Protein AF-A0A9E5D2V6-F1 (afdb_monomer_lite)

pLDDT: mean 88.29, std 14.77, range [40.38, 97.5]

Foldseek 3Di:
DDDDPDPAQDQLVCCCCPVVVDDDDPVLCVQSNCVVVDPDDDDDDDPPRCPVVSVVSNQVSQVVRDPPDDDDDDDPDPVSD

Secondary structure (DSSP, 8-state):
------SSPPPHHHIIIIIS--PPPHHHHHHHHHHHH-S-------TTS-HHHHHHHHHHHHHHHSSS-------SSGGG-

Radius of gyration: 13.44 Å; chains: 1; bounding box: 33×27×33 Å

Sequence (81 aa):
MPETSASGSLEPLHFAREILNVQLWSKQEEVLSALTHNRRVAVKSGNGLGKGFSAAVAVLWFLYCHDPAVVLSTAPTFRQV

Structure (mmCIF, N/CA/C/O backbone):
data_AF-A0A9E5D2V6-F1
#
_entry.id   AF-A0A9E5D2V6-F1
#
loop_
_atom_site.group_PDB
_atom_site.id
_atom_site.type_symbol
_atom_site.label_atom_id
_atom_site.label_alt_id
_atom_site.label_comp_id
_atom_site.label_asym_id
_atom_site.label_entity_id
_atom_site.label_seq_id
_atom_site.pdbx_PDB_ins_code
_atom_site.Cartn_x
_atom_site.Cartn_y
_atom_site.Cartn_z
_atom_site.occupancy
_atom_site.B_iso_or_equiv
_atom_site.auth_seq_id
_atom_site.auth_comp_id
_atom_site.auth_asym_id
_atom_site.auth_atom_id
_atom_site.pdbx_PDB_model_num
ATOM 1 N N . MET A 1 1 ? -16.126 -13.800 13.610 1.00 44.97 1 MET A N 1
ATOM 2 C CA . MET A 1 1 ? -15.667 -12.656 12.794 1.00 44.97 1 MET A CA 1
ATOM 3 C C . MET A 1 1 ? -15.985 -11.418 13.607 1.00 44.97 1 MET A C 1
ATOM 5 O O . MET A 1 1 ? -17.105 -11.374 14.098 1.00 44.97 1 MET A O 1
ATOM 9 N N . PRO A 1 2 ? -15.034 -10.515 13.894 1.00 40.38 2 PRO A N 1
ATOM 10 C CA . PRO A 1 2 ? -15.365 -9.342 14.686 1.00 40.38 2 PRO A CA 1
ATOM 11 C C . PRO A 1 2 ? -16.331 -8.477 13.876 1.00 40.38 2 PRO A C 1
ATOM 13 O O . PRO A 1 2 ? -16.139 -8.255 12.683 1.00 40.38 2 PRO A O 1
ATOM 16 N N . GLU A 1 3 ? -17.406 -8.068 14.531 1.00 48.50 3 GLU A N 1
ATOM 17 C CA . GLU A 1 3 ? -18.483 -7.279 13.954 1.00 48.50 3 GLU A CA 1
ATOM 18 C C . GLU A 1 3 ? -18.009 -5.827 13.839 1.00 48.50 3 GLU A C 1
ATOM 20 O O . GLU A 1 3 ? -17.980 -5.087 14.822 1.00 48.50 3 GLU A O 1
ATOM 25 N N . THR A 1 4 ? -17.571 -5.409 12.650 1.00 52.25 4 THR A N 1
ATOM 26 C CA . THR A 1 4 ? -17.177 -4.015 12.407 1.00 52.25 4 THR A CA 1
ATOM 27 C C . THR A 1 4 ? -18.404 -3.196 12.021 1.00 52.25 4 THR A C 1
ATOM 29 O O . THR A 1 4 ? -18.673 -2.932 10.855 1.00 52.25 4 THR A O 1
ATOM 32 N N . SER A 1 5 ? -19.150 -2.773 13.040 1.00 46.69 5 SER A N 1
ATOM 33 C CA . SER A 1 5 ? -20.066 -1.639 12.932 1.00 46.69 5 SER A CA 1
ATOM 34 C C . SER A 1 5 ? -19.256 -0.338 12.967 1.00 46.69 5 SER A C 1
ATOM 36 O O . SER A 1 5 ? -18.942 0.164 14.042 1.00 46.69 5 SER A O 1
ATOM 38 N N . ALA A 1 6 ? -18.906 0.211 11.800 1.00 42.75 6 ALA A N 1
ATOM 39 C CA . ALA A 1 6 ? -18.545 1.622 11.639 1.00 42.75 6 ALA A CA 1
ATOM 40 C C . ALA A 1 6 ? -18.775 2.061 10.182 1.00 42.75 6 ALA A C 1
ATOM 42 O O . ALA A 1 6 ? -18.105 1.614 9.258 1.00 42.75 6 ALA A O 1
ATOM 43 N N . SER A 1 7 ? -19.758 2.941 9.999 1.00 49.28 7 SER A N 1
ATOM 44 C CA . SER A 1 7 ? -20.292 3.455 8.730 1.00 49.28 7 SER A CA 1
ATOM 45 C C . SER A 1 7 ? -19.362 4.459 8.013 1.00 49.28 7 SER A C 1
ATOM 47 O O . SER A 1 7 ? -19.791 5.542 7.611 1.00 49.28 7 SER A O 1
ATOM 49 N N . GLY A 1 8 ? -18.090 4.120 7.822 1.00 59.25 8 GLY A N 1
ATOM 50 C CA . GLY A 1 8 ? -17.168 4.904 7.002 1.00 59.25 8 GLY A CA 1
ATOM 51 C C . GLY A 1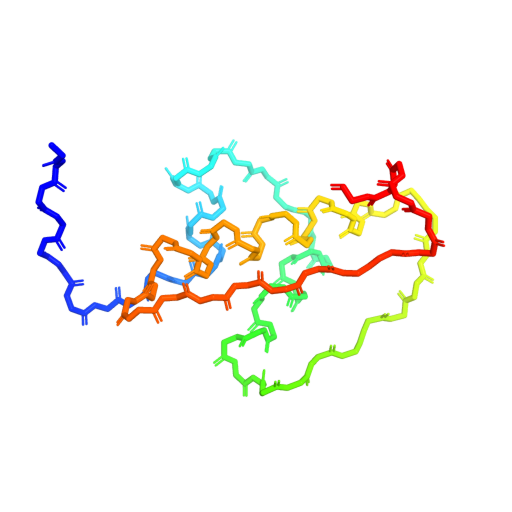 8 ? -15.994 4.049 6.554 1.00 59.25 8 GLY A C 1
ATOM 52 O O . GLY A 1 8 ? -15.309 3.463 7.390 1.00 59.25 8 GLY A O 1
ATOM 53 N N . SER A 1 9 ? -15.764 3.960 5.244 1.00 73.06 9 SER A N 1
ATOM 54 C CA . SER A 1 9 ? -14.556 3.330 4.709 1.00 73.06 9 SER A CA 1
ATOM 55 C C . SER A 1 9 ? -13.338 4.043 5.297 1.00 73.06 9 SER A C 1
ATOM 57 O O . SER A 1 9 ? -13.233 5.264 5.176 1.00 73.06 9 SER A O 1
ATOM 59 N N . LEU A 1 10 ? -12.438 3.303 5.951 1.00 88.38 10 LEU A N 1
ATOM 60 C CA . LEU A 1 10 ? -11.178 3.870 6.437 1.00 88.38 10 LEU A CA 1
ATOM 61 C C . LEU A 1 10 ? -10.422 4.486 5.260 1.00 88.38 10 LEU A C 1
ATOM 63 O O . LEU A 1 10 ? -10.447 3.931 4.170 1.00 88.38 10 LEU A O 1
ATOM 67 N N . GLU A 1 11 ? -9.720 5.596 5.461 1.00 93.75 11 GLU A N 1
ATOM 68 C CA . GLU A 1 11 ? -8.820 6.112 4.426 1.00 93.75 11 GLU A CA 1
ATOM 69 C C . GLU A 1 11 ? -7.681 5.104 4.169 1.00 93.75 11 GLU A C 1
ATOM 71 O O . GLU A 1 11 ? -7.171 4.501 5.122 1.00 93.75 11 GLU A O 1
ATOM 76 N N . PRO A 1 12 ? -7.211 4.931 2.920 1.00 96.12 12 PRO A N 1
ATOM 77 C CA . PRO A 1 12 ? -6.217 3.913 2.582 1.00 96.12 12 PRO A CA 1
ATOM 78 C C . PRO A 1 12 ? -4.891 4.101 3.329 1.00 96.12 12 PRO A C 1
ATOM 80 O O . PRO A 1 12 ? -4.231 3.119 3.662 1.00 96.12 12 PRO A O 1
ATOM 83 N N . LEU A 1 13 ? -4.509 5.344 3.646 1.00 96.81 13 LEU A N 1
ATOM 84 C CA . LEU A 1 13 ? -3.303 5.625 4.435 1.00 96.81 13 LEU A CA 1
ATOM 85 C C . LEU A 1 13 ? -3.458 5.198 5.898 1.00 96.81 13 LEU A C 1
ATOM 87 O O . LEU A 1 13 ? -2.529 4.644 6.483 1.00 96.81 13 LEU A O 1
ATOM 91 N N . HIS A 1 14 ? -4.646 5.410 6.470 1.00 96.19 14 HIS A N 1
ATOM 92 C CA . HIS A 1 14 ? -4.970 4.938 7.813 1.00 96.19 14 HIS A CA 1
ATOM 93 C C . HIS A 1 14 ? -4.957 3.408 7.836 1.00 96.19 14 HIS A C 1
ATOM 95 O O . HIS A 1 14 ? -4.312 2.814 8.694 1.00 96.19 14 HIS A O 1
ATOM 101 N N . PHE A 1 15 ? -5.590 2.762 6.853 1.00 96.81 15 PHE A N 1
ATOM 102 C CA . PHE A 1 15 ? -5.592 1.306 6.725 1.00 96.81 15 PHE A CA 1
ATOM 103 C C . PHE A 1 15 ? -4.171 0.733 6.617 1.00 96.81 15 PHE A C 1
ATOM 105 O O . PHE A 1 15 ? -3.821 -0.210 7.327 1.00 96.81 15 PHE A O 1
ATOM 112 N N . ALA A 1 16 ? -3.318 1.331 5.783 1.00 97.31 16 ALA A N 1
ATOM 113 C CA . ALA A 1 16 ? -1.927 0.912 5.641 1.00 97.31 16 ALA A CA 1
ATOM 114 C C . ALA A 1 16 ? -1.164 0.980 6.975 1.00 97.31 16 ALA A C 1
ATOM 116 O O . ALA A 1 16 ? -0.461 0.038 7.343 1.00 97.31 16 ALA A O 1
ATOM 117 N N . ARG A 1 17 ? -1.333 2.073 7.720 1.00 97.19 17 ARG A N 1
ATOM 118 C CA . ARG A 1 17 ? -0.611 2.310 8.969 1.00 97.19 17 ARG A CA 1
ATOM 119 C C . ARG A 1 17 ? -1.143 1.482 10.136 1.00 97.19 17 ARG A C 1
ATOM 121 O O . ARG A 1 17 ? -0.358 0.841 10.818 1.00 97.19 17 ARG A O 1
ATOM 128 N N . GLU A 1 18 ? -2.448 1.503 10.374 1.00 96.00 18 GLU A N 1
ATOM 129 C CA . GLU A 1 18 ? -3.036 0.969 11.609 1.00 96.00 18 GLU A CA 1
ATOM 130 C C . GLU A 1 18 ? -3.498 -0.487 11.462 1.00 96.00 1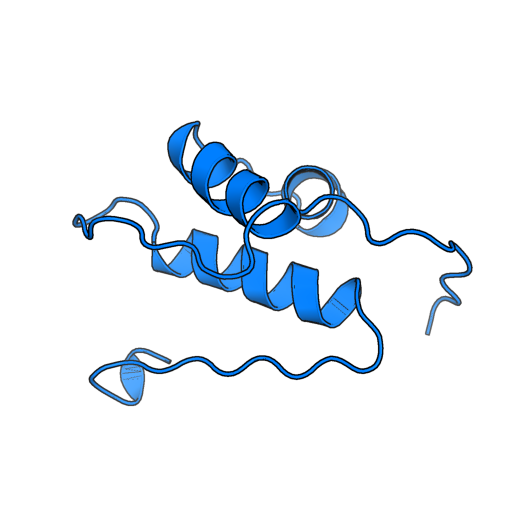8 GLU A C 1
ATOM 132 O O . GLU A 1 18 ? -3.505 -1.228 12.440 1.00 96.00 18 GLU A O 1
ATOM 137 N N . ILE A 1 19 ? -3.856 -0.924 10.246 1.00 96.06 19 ILE A N 1
ATOM 138 C CA . ILE A 1 19 ? -4.331 -2.296 10.000 1.00 96.06 19 ILE A CA 1
ATOM 139 C C . ILE A 1 19 ? -3.211 -3.177 9.452 1.00 96.06 19 ILE A C 1
ATOM 141 O O . ILE A 1 19 ? -2.977 -4.269 9.964 1.00 96.06 19 ILE A O 1
ATOM 145 N N . LEU A 1 20 ? -2.498 -2.714 8.421 1.00 96.75 20 LEU A N 1
ATOM 146 C CA . LEU A 1 20 ? -1.397 -3.485 7.831 1.00 96.75 20 LEU A CA 1
ATOM 147 C C . LEU A 1 20 ? -0.060 -3.283 8.557 1.00 96.75 20 LEU A C 1
ATOM 149 O O . LEU A 1 20 ? 0.868 -4.056 8.323 1.00 96.75 20 LEU A O 1
ATOM 153 N N . ASN A 1 21 ? 0.048 -2.271 9.427 1.00 97.50 21 ASN A N 1
ATOM 154 C CA . ASN A 1 21 ? 1.284 -1.896 10.119 1.00 97.50 21 ASN A CA 1
ATOM 155 C C . ASN A 1 21 ? 2.473 -1.691 9.161 1.00 97.50 21 ASN A C 1
ATOM 157 O O . ASN A 1 21 ? 3.589 -2.154 9.409 1.00 97.50 21 ASN A O 1
ATOM 161 N N . VAL A 1 22 ? 2.233 -1.010 8.035 1.00 96.88 22 VAL A N 1
ATOM 162 C CA . VAL A 1 22 ? 3.267 -0.712 7.038 1.00 96.88 22 VAL A CA 1
ATOM 163 C C . VAL A 1 22 ? 3.584 0.776 6.964 1.00 96.88 22 VAL A C 1
ATOM 165 O O . VAL A 1 22 ? 2.720 1.631 7.143 1.00 96.88 22 VAL A O 1
ATOM 168 N N . GLN A 1 23 ? 4.846 1.082 6.662 1.00 95.81 23 GLN A N 1
ATOM 169 C CA . GLN A 1 23 ? 5.312 2.442 6.406 1.00 95.81 23 GLN A CA 1
ATOM 170 C C . GLN A 1 23 ? 5.396 2.671 4.899 1.00 95.81 23 GLN A C 1
ATOM 172 O O . GLN A 1 23 ? 6.088 1.944 4.184 1.00 95.81 23 GLN A O 1
ATOM 177 N N . LEU A 1 24 ? 4.676 3.681 4.426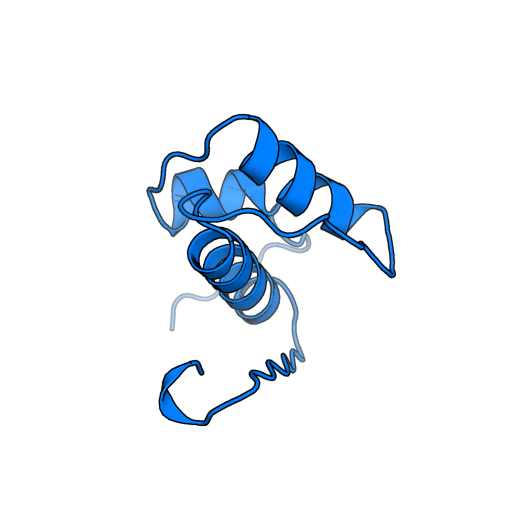 1.00 97.19 24 LEU A N 1
ATOM 178 C CA . LEU A 1 24 ? 4.687 4.113 3.037 1.00 97.19 24 LEU A CA 1
ATOM 179 C C . LEU A 1 24 ? 5.660 5.279 2.898 1.00 97.19 24 LEU A C 1
ATOM 181 O O . LEU A 1 24 ? 5.781 6.109 3.794 1.00 97.19 24 LEU A O 1
ATOM 185 N N . TRP A 1 25 ? 6.357 5.361 1.770 1.00 96.81 25 TRP A N 1
ATOM 186 C CA . TRP A 1 25 ? 7.080 6.589 1.437 1.00 96.81 25 TRP A CA 1
ATOM 187 C C . TRP A 1 25 ? 6.171 7.546 0.663 1.00 96.81 25 TRP A C 1
ATOM 189 O O . TRP A 1 25 ? 5.148 7.144 0.105 1.00 96.81 25 TRP A O 1
ATOM 199 N N . SER A 1 26 ? 6.581 8.811 0.576 1.00 96.81 26 SER A N 1
ATOM 200 C CA . SER A 1 26 ? 5.749 9.927 0.101 1.00 96.81 26 SER A CA 1
ATOM 201 C C . SER A 1 26 ? 5.000 9.676 -1.213 1.00 96.81 26 SER A C 1
ATOM 203 O O . SER A 1 26 ? 3.826 10.016 -1.329 1.00 96.81 26 SER A O 1
ATOM 205 N N . LYS A 1 27 ? 5.623 9.037 -2.213 1.00 95.25 27 LYS A N 1
ATOM 206 C CA . LYS A 1 27 ? 4.925 8.741 -3.476 1.00 95.25 27 LYS A CA 1
ATOM 207 C C . LYS A 1 27 ? 3.916 7.606 -3.378 1.00 95.25 27 LYS A C 1
ATOM 209 O O . LYS A 1 27 ? 2.949 7.617 -4.128 1.00 95.25 27 LYS A O 1
ATOM 214 N N . GLN A 1 28 ? 4.105 6.634 -2.492 1.00 96.75 28 GLN A N 1
ATOM 215 C CA . GLN A 1 28 ? 3.088 5.601 -2.278 1.00 96.75 28 GLN A CA 1
ATOM 216 C C . GLN A 1 28 ? 1.870 6.185 -1.570 1.00 96.75 28 GLN A C 1
ATOM 218 O O . GLN A 1 28 ? 0.748 5.826 -1.920 1.00 96.75 28 GLN A O 1
ATOM 223 N N . GLU A 1 29 ? 2.086 7.115 -0.636 1.00 97.50 29 GLU A N 1
ATOM 224 C CA . GLU A 1 29 ? 1.004 7.861 0.006 1.00 97.50 29 GLU A CA 1
ATOM 225 C C . GLU A 1 29 ? 0.221 8.697 -1.011 1.00 97.50 29 GLU A C 1
ATOM 227 O O . GLU A 1 29 ? -1.005 8.637 -1.040 1.00 97.50 29 GLU A O 1
ATOM 232 N N . GLU A 1 30 ? 0.917 9.407 -1.904 1.00 96.81 30 GLU A N 1
ATOM 233 C CA . GLU A 1 30 ? 0.297 10.177 -2.992 1.00 96.81 30 GLU A CA 1
ATOM 234 C C . GLU A 1 30 ? -0.557 9.287 -3.905 1.00 96.81 30 GLU A C 1
ATOM 236 O O . GLU A 1 30 ? -1.694 9.633 -4.223 1.00 96.81 30 GLU A O 1
ATOM 241 N N . VAL A 1 31 ? -0.043 8.112 -4.285 1.00 96.31 31 VAL A N 1
ATOM 242 C CA . VAL A 1 31 ? -0.782 7.150 -5.114 1.00 96.31 31 VAL A CA 1
ATOM 243 C C . VAL A 1 31 ? -2.036 6.646 -4.403 1.00 96.31 31 VAL A C 1
ATO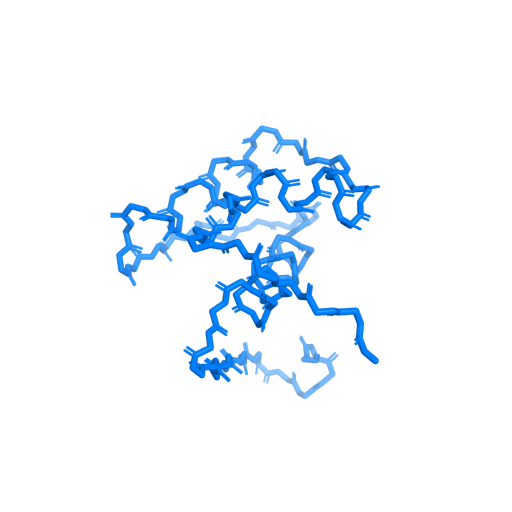M 245 O O . VAL A 1 31 ? -3.096 6.610 -5.021 1.00 96.31 31 VAL A O 1
ATOM 248 N N . LEU A 1 32 ? -1.934 6.261 -3.129 1.00 96.88 32 LEU A N 1
ATOM 249 C CA . LEU A 1 32 ? -3.061 5.711 -2.373 1.00 96.88 32 LEU A CA 1
ATOM 250 C C . LEU A 1 32 ? -4.115 6.776 -2.046 1.00 96.88 32 LEU A C 1
ATOM 252 O O . LEU A 1 32 ? -5.302 6.517 -2.209 1.00 96.88 32 LEU A O 1
ATOM 256 N N . SER A 1 33 ? -3.701 7.985 -1.668 1.00 96.69 33 SER A N 1
ATOM 257 C CA . SER A 1 33 ? -4.606 9.117 -1.420 1.00 96.69 33 SER A CA 1
ATOM 258 C C . SER A 1 33 ? -5.336 9.572 -2.691 1.00 96.69 33 SER A C 1
ATOM 260 O O . SER A 1 33 ? -6.501 9.973 -2.656 1.00 96.69 33 SER A O 1
ATOM 262 N N . ALA A 1 34 ? -4.705 9.439 -3.863 1.00 97.00 34 ALA A N 1
ATOM 263 C CA . ALA A 1 34 ? -5.375 9.729 -5.126 1.00 97.00 34 ALA A CA 1
ATOM 264 C C . ALA A 1 34 ? -6.569 8.792 -5.399 1.00 97.00 34 ALA A C 1
ATOM 266 O O . ALA A 1 34 ? -7.499 9.207 -6.093 1.00 97.00 34 ALA A O 1
ATOM 267 N N . LEU A 1 35 ? -6.580 7.565 -4.859 1.00 95.44 35 LEU A N 1
ATOM 268 C CA . LEU A 1 35 ? -7.652 6.588 -5.096 1.00 95.44 35 LEU A CA 1
ATOM 269 C C . LEU A 1 35 ? -8.993 6.999 -4.476 1.00 95.44 35 LEU A C 1
ATOM 271 O O . LEU A 1 35 ? -10.032 6.634 -5.018 1.00 95.44 35 LEU A O 1
ATOM 275 N N . THR A 1 36 ? -8.994 7.765 -3.382 1.00 93.12 36 THR A N 1
ATOM 276 C CA . THR A 1 36 ? -10.240 8.164 -2.702 1.00 93.12 36 THR A CA 1
ATOM 277 C C . THR A 1 36 ? -10.987 9.276 -3.432 1.00 93.12 36 THR A C 1
ATOM 279 O O . THR A 1 36 ? -12.207 9.375 -3.337 1.00 93.12 36 THR A O 1
ATOM 282 N N . HIS A 1 37 ? -10.274 10.066 -4.238 1.00 93.06 37 HIS A N 1
ATOM 283 C CA . HIS A 1 37 ? -10.827 11.230 -4.936 1.00 93.06 37 HIS A CA 1
ATOM 284 C C . HIS A 1 37 ? -10.992 11.018 -6.447 1.00 93.06 37 HIS A C 1
ATOM 286 O O . HIS A 1 37 ? -11.663 11.805 -7.113 1.00 9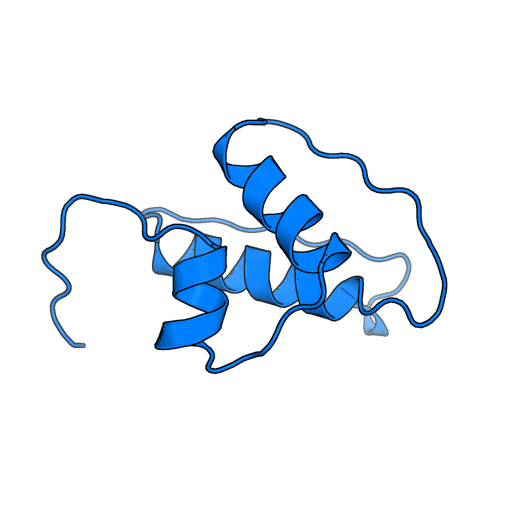3.06 37 HIS A O 1
ATOM 292 N N . ASN A 1 38 ? -10.375 9.976 -7.016 1.00 96.06 38 ASN A N 1
ATOM 293 C CA . ASN A 1 38 ? -10.331 9.764 -8.459 1.00 96.06 38 ASN A CA 1
ATOM 294 C C . ASN A 1 38 ? -10.828 8.371 -8.834 1.00 96.06 38 ASN A C 1
ATOM 296 O O . ASN A 1 38 ? -10.257 7.359 -8.441 1.00 96.06 38 ASN A O 1
ATOM 300 N N . ARG A 1 39 ? -11.812 8.311 -9.739 1.00 94.62 39 ARG A N 1
ATOM 301 C CA . ARG A 1 39 ? -12.289 7.041 -10.315 1.00 94.62 39 ARG A CA 1
ATOM 302 C C . ARG A 1 39 ? -11.200 6.291 -11.097 1.00 94.62 39 ARG A C 1
ATOM 304 O O . ARG A 1 39 ? -11.294 5.080 -11.277 1.00 94.62 39 ARG A O 1
ATOM 311 N N . ARG A 1 40 ? -10.215 7.010 -11.644 1.00 96.25 40 ARG A N 1
ATOM 312 C CA . ARG A 1 40 ? -9.102 6.455 -12.425 1.00 96.25 40 ARG A CA 1
ATOM 313 C C . ARG A 1 40 ? -7.816 7.173 -12.045 1.00 96.25 40 ARG A C 1
ATOM 315 O O . ARG A 1 40 ? -7.748 8.392 -12.156 1.00 96.25 40 ARG A O 1
ATOM 322 N N . VAL A 1 41 ? -6.799 6.407 -11.667 1.00 96.25 41 VAL A N 1
ATOM 323 C CA . VAL A 1 41 ? -5.460 6.910 -11.345 1.00 96.25 41 VAL A CA 1
ATOM 324 C C . VAL A 1 41 ? -4.455 6.211 -12.251 1.00 96.25 41 VAL A C 1
ATOM 326 O O . VAL A 1 41 ? -4.430 4.985 -12.329 1.00 96.25 41 VAL A O 1
ATOM 329 N N . ALA A 1 42 ? -3.632 6.991 -12.950 1.00 95.44 42 ALA A N 1
ATOM 330 C CA . ALA A 1 42 ? -2.540 6.485 -13.770 1.00 95.44 42 ALA A CA 1
ATOM 331 C C . ALA A 1 42 ? -1.209 6.940 -13.169 1.00 95.44 42 ALA A C 1
ATOM 333 O O . ALA A 1 42 ? -0.971 8.133 -12.999 1.00 95.44 42 ALA A O 1
ATOM 334 N N . VAL A 1 43 ? -0.335 5.983 -12.864 1.00 93.62 43 VAL A N 1
ATOM 335 C CA . VAL A 1 43 ? 0.975 6.242 -12.257 1.00 93.62 43 VAL A CA 1
ATOM 336 C C . VAL A 1 43 ? 2.055 5.800 -13.230 1.00 93.62 43 VAL A C 1
ATOM 338 O O . VAL A 1 43 ? 2.041 4.667 -13.714 1.00 93.62 43 VAL A O 1
ATOM 341 N N . LYS A 1 44 ? 3.017 6.681 -13.519 1.00 92.12 44 LYS A N 1
ATOM 342 C CA . LYS A 1 44 ? 4.154 6.334 -14.377 1.00 92.12 44 LYS A CA 1
ATOM 343 C C . LYS A 1 44 ? 4.971 5.206 -13.738 1.00 92.12 44 LYS A C 1
ATOM 345 O O . LYS A 1 44 ? 5.334 5.271 -12.566 1.00 92.12 44 LYS A O 1
ATOM 350 N N . SER A 1 45 ? 5.287 4.172 -14.515 1.00 82.19 45 SER A N 1
ATOM 351 C CA . SER A 1 45 ? 6.077 3.037 -14.035 1.00 82.19 45 SER A CA 1
ATOM 352 C C . SER A 1 45 ? 7.537 3.421 -13.760 1.00 82.19 45 SER A C 1
ATOM 354 O O . SER A 1 45 ? 8.139 4.157 -14.536 1.00 82.19 45 SER A O 1
ATOM 356 N N . GLY A 1 46 ? 8.136 2.837 -12.721 1.00 86.25 46 GLY A N 1
ATOM 357 C CA . GLY A 1 46 ? 9.576 2.891 -12.440 1.00 86.25 46 GLY A CA 1
ATOM 358 C C . GLY A 1 46 ? 10.046 1.671 -11.644 1.00 86.25 46 GLY A C 1
ATOM 359 O O . GLY A 1 46 ? 9.255 1.067 -10.918 1.00 86.25 46 GLY A O 1
ATOM 360 N N . ASN A 1 47 ? 11.299 1.251 -11.808 1.00 88.25 47 ASN A N 1
ATOM 361 C CA . ASN A 1 47 ? 11.830 0.016 -11.214 1.00 88.25 47 ASN A CA 1
ATOM 362 C C . ASN A 1 47 ? 12.225 0.213 -9.744 1.00 88.25 47 ASN A C 1
ATOM 364 O O . ASN A 1 47 ? 12.707 1.275 -9.378 1.00 88.25 47 ASN A O 1
ATOM 368 N N . GLY A 1 48 ? 11.986 -0.794 -8.898 1.00 88.31 48 GLY A N 1
ATOM 369 C CA . GLY A 1 48 ? 12.360 -0.750 -7.474 1.00 88.31 48 GLY A CA 1
ATOM 370 C C . GLY A 1 48 ? 11.517 0.169 -6.577 1.00 88.31 48 GLY A C 1
ATOM 371 O O . GLY A 1 48 ? 11.767 0.236 -5.385 1.00 88.31 48 GLY A O 1
ATOM 372 N N . LEU A 1 49 ? 10.485 0.836 -7.106 1.00 92.69 49 LEU A N 1
ATOM 373 C CA . LEU A 1 49 ? 9.702 1.844 -6.366 1.00 92.69 49 LEU A CA 1
ATOM 374 C C . LEU A 1 49 ? 8.576 1.281 -5.473 1.00 92.69 49 LEU A C 1
ATOM 376 O O . LEU A 1 49 ? 7.779 2.041 -4.930 1.00 92.69 49 LEU A O 1
ATOM 380 N N . GLY A 1 50 ? 8.447 -0.045 -5.371 1.00 91.75 50 GLY A N 1
ATOM 381 C CA . GLY A 1 50 ? 7.377 -0.670 -4.582 1.00 91.75 50 GLY A CA 1
ATOM 382 C C . GLY A 1 50 ? 5.980 -0.582 -5.212 1.00 91.75 50 GLY A C 1
ATOM 383 O O . GLY A 1 50 ? 4.988 -0.554 -4.495 1.00 91.75 50 GLY A O 1
ATOM 384 N N . LYS A 1 51 ? 5.873 -0.559 -6.549 1.00 92.38 51 LYS A N 1
ATOM 385 C CA . LYS A 1 51 ? 4.579 -0.460 -7.264 1.00 92.38 51 LYS A CA 1
ATOM 386 C C . LYS A 1 51 ? 3.608 -1.596 -6.920 1.00 92.38 51 LYS A C 1
ATOM 388 O O . LYS A 1 51 ? 2.435 -1.346 -6.675 1.00 92.38 51 LYS A O 1
ATOM 393 N N . GLY A 1 52 ? 4.114 -2.833 -6.891 1.00 93.06 52 GLY A N 1
ATOM 394 C CA . GLY A 1 52 ? 3.317 -4.004 -6.511 1.00 93.06 52 GLY A CA 1
ATOM 395 C C . GLY A 1 52 ? 2.871 -3.942 -5.052 1.00 93.06 52 GLY A C 1
ATOM 396 O O . GLY A 1 52 ? 1.737 -4.280 -4.745 1.00 93.06 52 GLY A O 1
ATOM 397 N N . PHE A 1 53 ? 3.725 -3.414 -4.173 1.00 95.19 53 PHE A N 1
ATOM 398 C CA . PHE A 1 53 ? 3.388 -3.209 -2.769 1.00 95.19 53 PHE A CA 1
ATOM 399 C C . PHE A 1 53 ? 2.246 -2.198 -2.594 1.00 95.19 53 PHE A C 1
ATOM 401 O O . PHE A 1 53 ? 1.259 -2.504 -1.933 1.00 95.19 53 PHE A O 1
ATOM 408 N N . SER A 1 54 ? 2.314 -1.038 -3.256 1.00 95.94 54 SER A N 1
ATOM 409 C CA . SER A 1 54 ? 1.211 -0.064 -3.244 1.00 95.94 54 SER A CA 1
ATOM 410 C C . SER A 1 54 ? -0.085 -0.642 -3.811 1.00 95.94 54 SER A C 1
ATOM 412 O O . SER A 1 54 ? -1.151 -0.394 -3.257 1.00 95.94 54 SER A O 1
ATOM 414 N N . ALA A 1 55 ? -0.001 -1.439 -4.882 1.00 95.25 55 ALA A N 1
ATOM 415 C CA . ALA A 1 55 ? -1.166 -2.123 -5.439 1.00 95.25 55 ALA A CA 1
ATOM 416 C C . ALA A 1 55 ? -1.770 -3.132 -4.447 1.00 95.25 55 ALA A C 1
ATOM 418 O O . ALA A 1 55 ? -2.986 -3.166 -4.292 1.00 95.25 55 ALA A O 1
ATOM 419 N N . ALA A 1 56 ? -0.944 -3.902 -3.732 1.00 96.12 56 ALA A N 1
ATOM 420 C CA . ALA A 1 56 ? -1.405 -4.847 -2.717 1.00 96.12 56 ALA A CA 1
ATOM 421 C C . ALA A 1 56 ? -2.115 -4.143 -1.549 1.00 96.12 56 ALA A C 1
ATOM 423 O O . ALA A 1 56 ? -3.196 -4.569 -1.148 1.00 96.12 56 ALA A O 1
ATOM 424 N N . VAL A 1 57 ? -1.557 -3.032 -1.051 1.00 97.31 57 VAL A N 1
ATOM 425 C CA . VAL A 1 57 ? -2.202 -2.207 -0.014 1.00 97.31 57 VAL A CA 1
ATOM 426 C C . VAL A 1 57 ? -3.558 -1.689 -0.497 1.00 97.31 57 VAL A C 1
ATOM 428 O O . VAL A 1 57 ? -4.541 -1.815 0.226 1.00 97.31 57 VAL A O 1
ATOM 431 N N . ALA A 1 58 ? -3.633 -1.170 -1.727 1.00 96.75 58 ALA A N 1
ATOM 432 C CA . ALA A 1 58 ? -4.883 -0.686 -2.313 1.00 96.75 58 ALA A CA 1
ATOM 433 C C . ALA A 1 58 ? -5.941 -1.793 -2.449 1.00 96.75 58 ALA A C 1
ATOM 435 O O . ALA A 1 58 ? -7.105 -1.574 -2.124 1.00 96.75 58 ALA A O 1
ATOM 436 N N . VAL A 1 59 ? -5.539 -2.984 -2.907 1.00 96.75 59 VAL A N 1
ATOM 437 C CA . VAL A 1 59 ? -6.429 -4.149 -3.044 1.00 96.75 59 VAL A CA 1
ATOM 438 C C . VAL A 1 59 ? -6.988 -4.564 -1.687 1.00 96.75 59 VAL A C 1
ATOM 440 O O . VAL A 1 59 ? -8.199 -4.724 -1.555 1.00 96.75 59 VAL A O 1
ATOM 443 N N . LEU A 1 60 ? -6.127 -4.717 -0.676 1.00 96.38 60 LEU A N 1
ATOM 444 C CA . LEU A 1 60 ? -6.549 -5.122 0.666 1.00 96.38 60 LEU A CA 1
ATOM 445 C C . LEU A 1 60 ? -7.463 -4.078 1.301 1.00 96.38 60 LEU A C 1
ATOM 447 O O . LEU A 1 60 ? -8.515 -4.433 1.822 1.00 96.38 60 LEU A O 1
ATOM 451 N N . TRP A 1 61 ? -7.102 -2.800 1.202 1.00 96.81 61 TRP A N 1
ATOM 452 C CA . TRP A 1 61 ? -7.951 -1.707 1.659 1.00 96.81 61 TRP A CA 1
ATOM 453 C C . TRP A 1 61 ? -9.342 -1.778 1.020 1.00 96.81 61 TRP A C 1
ATOM 455 O O . TRP A 1 61 ? -10.346 -1.757 1.729 1.00 96.81 61 TRP A O 1
ATOM 465 N N . PHE A 1 62 ? -9.412 -1.941 -0.305 1.00 95.69 62 PHE A N 1
ATOM 466 C CA . PHE A 1 62 ? -10.693 -1.970 -1.001 1.00 95.69 62 PHE A CA 1
ATOM 467 C C . PHE A 1 62 ? -11.557 -3.167 -0.573 1.00 95.69 62 PHE A C 1
ATOM 469 O O . PHE A 1 62 ? -12.747 -3.011 -0.322 1.00 95.69 62 PHE A O 1
ATOM 476 N N . LEU A 1 63 ? -10.955 -4.355 -0.451 1.00 95.19 63 LEU A N 1
ATOM 477 C CA . LEU A 1 63 ? -11.660 -5.574 -0.039 1.00 95.19 63 LEU A CA 1
ATOM 478 C C . LEU A 1 63 ? -12.186 -5.515 1.400 1.00 95.19 63 LEU A C 1
ATOM 480 O O . LEU A 1 63 ? -13.224 -6.103 1.681 1.00 95.19 63 LEU A O 1
ATOM 484 N N . TYR A 1 64 ? -11.472 -4.850 2.311 1.00 93.81 64 TYR A N 1
ATOM 485 C CA . TYR A 1 64 ? 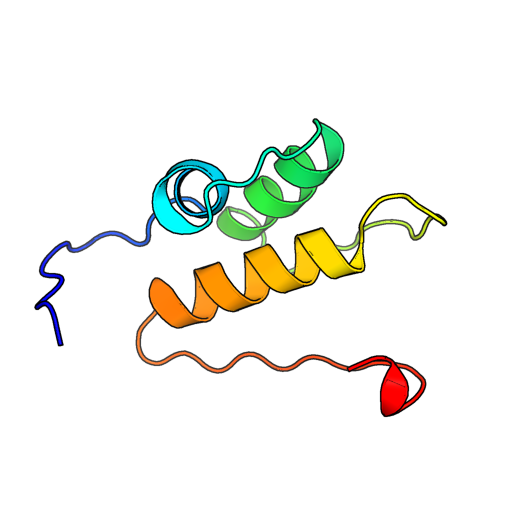-11.851 -4.787 3.726 1.00 93.81 64 TYR A CA 1
ATOM 486 C C . TYR A 1 64 ? -12.776 -3.613 4.059 1.00 93.81 64 TYR A C 1
ATOM 488 O O . TYR A 1 64 ? -13.510 -3.683 5.042 1.00 93.81 64 TYR A O 1
ATOM 496 N N . CYS A 1 65 ? -12.721 -2.524 3.291 1.00 93.75 65 CYS A N 1
ATOM 497 C CA . CYS A 1 65 ? -13.450 -1.292 3.601 1.00 93.75 65 CYS A CA 1
ATOM 498 C C . CYS A 1 65 ? -14.695 -1.059 2.735 1.00 93.75 65 CYS A C 1
ATOM 500 O O . CYS A 1 65 ? -15.426 -0.104 2.997 1.00 93.75 65 CYS A O 1
ATOM 502 N N . HIS A 1 66 ? -14.951 -1.903 1.732 1.00 90.88 66 HIS A N 1
ATOM 503 C CA . HIS A 1 66 ? -16.136 -1.818 0.881 1.00 90.88 66 HIS A CA 1
ATOM 504 C C . HIS A 1 66 ? -16.861 -3.165 0.848 1.00 90.88 66 HIS A C 1
ATOM 506 O O . HIS A 1 66 ? -16.235 -4.204 0.670 1.00 90.88 66 HIS A O 1
ATOM 512 N N . ASP A 1 67 ? -18.185 -3.140 0.983 1.00 90.69 67 ASP A N 1
ATOM 513 C CA . ASP A 1 67 ? -19.032 -4.327 0.869 1.00 90.69 67 ASP A CA 1
ATOM 514 C C . ASP A 1 67 ? -20.279 -4.002 0.023 1.00 90.69 67 ASP A C 1
ATOM 516 O O . ASP A 1 67 ? -20.963 -3.014 0.313 1.00 90.69 67 ASP A O 1
ATOM 520 N N . PRO A 1 68 ? -20.575 -4.772 -1.044 1.00 92.44 68 PRO A N 1
ATOM 521 C CA . PRO A 1 68 ? -19.759 -5.853 -1.605 1.00 92.44 68 PRO A CA 1
ATOM 522 C C . PRO A 1 68 ? -18.528 -5.324 -2.361 1.00 92.44 68 PRO A C 1
ATOM 524 O O . PRO A 1 68 ? -18.607 -4.319 -3.071 1.00 92.44 68 PRO A O 1
ATOM 527 N N . ALA A 1 69 ? -17.401 -6.038 -2.281 1.00 93.19 69 ALA A N 1
ATOM 528 C CA . ALA A 1 69 ? -16.178 -5.700 -3.011 1.00 93.19 69 ALA A CA 1
ATOM 529 C C . ALA A 1 69 ? -15.746 -6.789 -4.000 1.00 93.19 69 ALA A C 1
ATOM 531 O O . ALA A 1 69 ? -15.743 -7.981 -3.703 1.00 93.19 69 ALA A O 1
ATOM 532 N N . VAL A 1 70 ? -15.302 -6.348 -5.179 1.00 95.31 70 VAL A N 1
ATOM 533 C CA . VAL A 1 70 ? -14.590 -7.168 -6.165 1.00 95.31 70 VAL A CA 1
ATOM 534 C C . VAL A 1 70 ? -13.382 -6.375 -6.639 1.00 95.31 70 VAL A C 1
ATOM 536 O O . VAL A 1 70 ? -13.525 -5.239 -7.092 1.00 95.31 70 VAL A O 1
ATOM 539 N N . VAL A 1 71 ? -12.197 -6.979 -6.565 1.00 94.88 71 VAL A N 1
ATOM 540 C CA . VAL A 1 71 ? -10.953 -6.382 -7.062 1.00 94.88 71 VAL A CA 1
ATOM 541 C C . VAL A 1 71 ? -10.356 -7.287 -8.129 1.00 94.88 71 VAL A C 1
ATOM 543 O O . VAL A 1 71 ? -10.188 -8.484 -7.912 1.00 94.88 71 VAL A O 1
ATOM 546 N N . LEU A 1 72 ? -10.029 -6.705 -9.283 1.00 94.06 72 LEU A N 1
ATOM 547 C CA . LEU A 1 72 ? -9.393 -7.396 -10.399 1.00 94.06 72 LEU A CA 1
ATOM 548 C C . LEU A 1 72 ? -7.982 -6.845 -10.605 1.00 94.06 72 LEU A C 1
ATOM 550 O O . LEU A 1 72 ? -7.812 -5.646 -10.832 1.00 94.06 72 LEU A O 1
ATOM 554 N N . SER A 1 73 ? -6.982 -7.722 -10.566 1.00 92.69 73 SER A N 1
ATOM 555 C CA . SER A 1 73 ? -5.604 -7.409 -10.939 1.00 92.69 73 SER A CA 1
ATOM 556 C C . SER A 1 73 ? -5.215 -8.162 -12.211 1.00 92.69 73 SER A C 1
ATOM 558 O O . SER A 1 73 ? -5.684 -9.266 -12.485 1.00 92.69 73 SER A O 1
ATOM 560 N N . THR A 1 74 ? -4.359 -7.542 -13.019 1.00 91.75 74 THR A N 1
ATOM 561 C CA . THR A 1 74 ? -3.832 -8.133 -14.252 1.00 91.75 74 THR A CA 1
ATOM 562 C C . THR A 1 74 ? -2.336 -7.888 -14.324 1.00 91.75 74 THR A C 1
ATOM 564 O O . THR A 1 74 ? -1.876 -6.798 -13.980 1.00 91.75 74 THR A O 1
ATOM 567 N N . ALA A 1 75 ? -1.587 -8.854 -14.841 1.00 88.25 75 ALA A N 1
ATOM 568 C CA . ALA A 1 75 ? -0.167 -8.705 -15.121 1.00 88.25 75 ALA A CA 1
ATOM 569 C C . ALA A 1 75 ? 0.193 -9.384 -16.455 1.00 88.25 75 ALA A C 1
ATOM 571 O O . ALA A 1 75 ? -0.571 -10.227 -16.929 1.00 88.25 75 ALA A O 1
ATOM 572 N N . PRO A 1 76 ? 1.345 -9.048 -17.070 1.00 83.94 76 PRO A N 1
ATOM 573 C CA . PRO A 1 76 ? 1.767 -9.653 -18.336 1.00 83.94 76 PRO A CA 1
ATOM 574 C C . PRO A 1 76 ? 1.955 -11.173 -18.265 1.00 83.94 76 PRO A C 1
ATOM 576 O O . PRO A 1 76 ? 1.821 -11.857 -19.275 1.00 83.94 76 PRO A O 1
ATOM 579 N N . THR A 1 77 ? 2.289 -11.706 -17.086 1.00 84.81 77 THR A N 1
ATOM 580 C CA . THR A 1 77 ? 2.470 -13.144 -16.854 1.00 84.81 77 THR A CA 1
ATOM 581 C C . THR A 1 77 ? 1.780 -13.579 -15.566 1.00 84.81 77 THR A C 1
ATOM 583 O O . THR A 1 77 ? 1.685 -12.804 -14.617 1.00 84.81 77 THR A O 1
ATOM 586 N N . PHE A 1 78 ? 1.349 -14.844 -15.502 1.00 72.25 78 PHE A N 1
ATOM 587 C CA . PHE A 1 78 ? 0.640 -15.380 -14.333 1.00 72.25 78 PHE A CA 1
ATOM 588 C C . PHE A 1 78 ? 1.472 -15.324 -13.044 1.00 72.25 78 PHE A C 1
ATOM 590 O O . PHE A 1 78 ? 0.931 -15.090 -11.978 1.00 72.25 78 PHE A O 1
ATOM 597 N N . ARG A 1 79 ? 2.804 -15.464 -13.135 1.00 78.38 79 ARG A N 1
ATOM 598 C CA . ARG A 1 79 ? 3.711 -15.378 -11.973 1.00 78.38 79 ARG A CA 1
ATOM 599 C C . ARG A 1 79 ? 3.736 -13.984 -11.321 1.00 78.38 79 ARG A C 1
ATOM 601 O O . ARG A 1 79 ? 4.259 -13.837 -10.224 1.00 78.38 79 ARG A O 1
ATOM 608 N N . GLN A 1 80 ? 3.271 -12.953 -12.020 1.00 72.31 80 GLN A N 1
ATOM 609 C CA . GLN A 1 80 ? 3.297 -11.565 -11.551 1.00 72.31 80 GLN A CA 1
ATOM 610 C C . GLN A 1 80 ? 1.987 -11.130 -10.880 1.00 72.31 80 GLN A C 1
ATOM 612 O O . GLN A 1 80 ? 1.870 -9.959 -10.515 1.00 72.31 80 GLN A O 1
ATOM 617 N N . VAL A 1 81 ? 1.029 -12.050 -10.763 1.00 67.38 81 VAL A N 1
ATOM 618 C CA . VAL A 1 81 ? -0.221 -11.900 -10.014 1.00 67.38 81 VAL A CA 1
ATOM 619 C C . VAL A 1 81 ? -0.107 -12.733 -8.745 1.00 67.38 81 VAL A C 1
ATOM 621 O O . VAL A 1 81 ? -0.496 -12.203 -7.685 1.00 67.38 81 VAL A O 1
#